Protein AF-A0A2S1EUK6-F1 (afdb_monomer_lite)

pLDDT: mean 88.68, std 7.66, range [44.88, 94.31]

Secondary structure (DSSP, 8-state):
--PPPPPHHHHHHHHHHHHTT--HHHHHHHTT--HHHHHHHHHHHHTT--HHHHHHHHHHHHHTSSPPP-PPPHHHHHHHHHHHHTT--HHHHHHT-

Structure (mmCIF, N/CA/C/O backbone):
data_AF-A0A2S1EUK6-F1
#
_entry.id   AF-A0A2S1EUK6-F1
#
loop_
_atom_site.group_PDB
_atom_site.id
_atom_site.type_symbol
_atom_site.label_atom_id
_atom_site.label_alt_id
_atom_site.label_comp_id
_atom_site.label_asym_id
_atom_site.label_entity_id
_atom_site.label_seq_id
_atom_site.pdbx_PDB_ins_code
_atom_site.Cartn_x
_atom_site.Cartn_y
_atom_site.Cartn_z
_atom_site.occupancy
_atom_site.B_iso_or_equiv
_atom_site.auth_seq_id
_atom_site.auth_comp_id
_atom_site.auth_asym_id
_atom_site.auth_atom_id
_atom_site.pdbx_PDB_model_num
ATOM 1 N N . MET A 1 1 ? 11.371 -15.626 5.413 1.00 44.88 1 MET A N 1
ATOM 2 C CA . MET A 1 1 ? 9.957 -15.280 5.685 1.00 44.88 1 MET A CA 1
ATOM 3 C C . MET A 1 1 ? 9.283 -14.937 4.374 1.00 44.88 1 MET A C 1
ATOM 5 O O . MET A 1 1 ? 9.650 -13.943 3.762 1.00 44.88 1 MET A O 1
ATOM 9 N N . THR A 1 2 ? 8.340 -15.756 3.920 1.00 53.94 2 THR A N 1
ATOM 10 C CA . THR A 1 2 ? 7.563 -15.452 2.714 1.00 53.94 2 THR A CA 1
ATOM 11 C C . THR A 1 2 ? 6.454 -14.485 3.109 1.00 53.94 2 THR A C 1
ATOM 13 O O . THR A 1 2 ? 5.561 -14.841 3.877 1.00 53.94 2 THR A O 1
ATOM 16 N N . TYR A 1 3 ? 6.542 -13.235 2.658 1.00 68.00 3 TYR A N 1
ATOM 17 C CA . TYR A 1 3 ? 5.505 -12.244 2.933 1.00 68.00 3 TYR A CA 1
ATOM 18 C C . TYR A 1 3 ? 4.189 -12.711 2.305 1.00 68.00 3 TYR A C 1
ATOM 20 O O . TYR A 1 3 ? 4.103 -12.883 1.091 1.00 68.00 3 TYR A O 1
ATOM 28 N N . THR A 1 4 ? 3.181 -12.969 3.137 1.00 79.25 4 THR A N 1
ATOM 29 C CA . THR A 1 4 ? 1.875 -13.431 2.664 1.00 79.25 4 THR A CA 1
ATOM 30 C C . THR A 1 4 ? 0.937 -12.235 2.587 1.00 79.25 4 THR A C 1
ATOM 32 O O . THR A 1 4 ? 0.677 -11.580 3.595 1.00 79.25 4 THR A O 1
ATOM 35 N N . HIS A 1 5 ? 0.461 -11.929 1.384 1.00 83.81 5 HIS A N 1
ATOM 36 C CA . HIS A 1 5 ? -0.457 -10.818 1.156 1.00 83.81 5 HIS A CA 1
ATOM 37 C C . HIS A 1 5 ? -1.843 -11.119 1.735 1.00 83.81 5 HIS A C 1
ATOM 39 O O . HIS A 1 5 ? -2.262 -12.278 1.749 1.00 83.81 5 HIS A O 1
ATOM 45 N N . LEU A 1 6 ? -2.553 -10.075 2.182 1.00 87.88 6 LEU A N 1
ATOM 46 C CA . LEU A 1 6 ? -3.969 -10.219 2.507 1.00 87.88 6 LEU A CA 1
ATOM 47 C C . LEU A 1 6 ? -4.747 -10.521 1.231 1.00 87.88 6 LEU A C 1
ATOM 49 O O . LEU A 1 6 ? -4.577 -9.851 0.210 1.00 87.88 6 LEU A O 1
ATOM 53 N N . THR A 1 7 ? -5.619 -11.511 1.312 1.00 90.06 7 THR A N 1
ATOM 54 C CA . THR A 1 7 ? -6.616 -11.779 0.280 1.00 90.06 7 THR A CA 1
ATOM 55 C C . THR A 1 7 ? -7.751 -10.757 0.343 1.00 90.06 7 THR A C 1
ATOM 57 O O . THR A 1 7 ? -7.967 -10.092 1.360 1.00 90.06 7 THR A O 1
ATOM 60 N N . THR A 1 8 ? -8.516 -10.642 -0.743 1.00 89.31 8 THR A N 1
ATOM 61 C CA . THR A 1 8 ? -9.689 -9.760 -0.798 1.00 89.31 8 THR A CA 1
ATOM 62 C C . THR A 1 8 ? -10.709 -10.111 0.287 1.00 89.31 8 THR A C 1
ATOM 64 O O . THR A 1 8 ? -11.198 -9.210 0.957 1.00 89.31 8 THR A O 1
ATOM 67 N N . ASN A 1 9 ? -10.948 -11.402 0.552 1.00 91.19 9 ASN A N 1
ATOM 68 C CA . ASN A 1 9 ? -11.844 -11.839 1.629 1.00 91.19 9 ASN A CA 1
ATOM 69 C C . ASN A 1 9 ? -11.378 -11.346 3.006 1.00 91.19 9 ASN A C 1
ATOM 71 O O . ASN A 1 9 ? -12.188 -10.853 3.788 1.00 91.19 9 ASN A O 1
ATOM 75 N N . GLU A 1 10 ? -10.079 -11.444 3.301 1.00 93.12 10 GLU A N 1
ATOM 76 C CA . GLU A 1 10 ? -9.518 -10.948 4.563 1.00 93.12 10 GLU A CA 1
ATOM 77 C C . GLU A 1 10 ? -9.682 -9.430 4.692 1.00 93.12 10 GLU A C 1
ATOM 79 O O . GLU A 1 10 ? -10.078 -8.947 5.751 1.00 93.12 10 GLU A O 1
ATOM 84 N N . LEU A 1 11 ? -9.453 -8.673 3.613 1.00 92.75 11 LEU A N 1
ATOM 85 C CA . LEU A 1 11 ? -9.683 -7.225 3.596 1.00 92.75 11 LEU A CA 1
ATOM 86 C C . LEU A 1 11 ? -11.156 -6.871 3.829 1.00 92.75 11 LEU A C 1
ATOM 88 O O . LEU A 1 11 ? -11.444 -5.958 4.602 1.00 92.75 11 LEU A O 1
ATOM 92 N N . THR A 1 12 ? -12.090 -7.608 3.227 1.00 92.94 12 THR A N 1
ATOM 93 C CA . THR A 1 12 ? -13.531 -7.422 3.444 1.00 92.94 12 THR A CA 1
ATOM 94 C C . THR A 1 12 ? -13.910 -7.679 4.904 1.00 92.94 12 THR A C 1
ATOM 96 O O . THR A 1 12 ? -14.601 -6.859 5.509 1.00 92.94 12 THR A O 1
ATOM 99 N N . ILE A 1 13 ? -13.404 -8.757 5.517 1.00 94.12 13 ILE A N 1
ATOM 100 C CA . ILE A 1 13 ? -13.630 -9.053 6.943 1.00 94.12 13 ILE A CA 1
ATOM 101 C C . ILE A 1 13 ? -13.102 -7.912 7.821 1.00 94.12 13 ILE A C 1
ATOM 103 O O . ILE A 1 13 ? -13.797 -7.466 8.737 1.00 94.12 13 ILE A O 1
ATOM 107 N N . ILE A 1 14 ? -11.902 -7.404 7.529 1.00 94.06 14 ILE A N 1
ATOM 108 C CA . ILE A 1 14 ? -11.298 -6.280 8.255 1.00 94.06 14 ILE A CA 1
ATOM 109 C C . ILE A 1 14 ? -12.154 -5.013 8.110 1.00 94.06 14 ILE A C 1
ATOM 111 O O . ILE A 1 14 ? -12.416 -4.350 9.113 1.00 94.06 14 ILE A O 1
ATOM 115 N N . ALA A 1 15 ? -12.644 -4.702 6.905 1.00 93.00 15 ALA A N 1
ATOM 116 C CA . ALA A 1 15 ? -13.510 -3.548 6.654 1.00 93.00 15 ALA A CA 1
ATOM 117 C C . ALA A 1 15 ? -14.812 -3.615 7.462 1.00 93.00 15 ALA A C 1
ATOM 119 O O . ALA A 1 15 ? -15.157 -2.669 8.171 1.00 93.00 15 ALA A O 1
ATOM 120 N N . HIS A 1 16 ? -15.518 -4.748 7.408 1.00 94.31 16 HIS A N 1
ATOM 121 C CA . HIS A 1 16 ? -16.747 -4.936 8.181 1.00 94.31 16 HIS A CA 1
ATOM 122 C C . HIS A 1 16 ? -16.485 -4.860 9.689 1.00 94.31 16 HIS A C 1
ATOM 124 O O . HIS A 1 16 ? -17.251 -4.231 10.419 1.00 94.31 16 HIS A O 1
ATOM 130 N N . SER A 1 17 ? -15.377 -5.441 10.154 1.00 93.56 17 SER A N 1
ATOM 131 C CA . SER A 1 17 ? -14.983 -5.409 11.567 1.00 93.56 17 SER A CA 1
ATOM 132 C C . SER A 1 17 ? -14.665 -3.993 12.058 1.00 93.56 17 SER A C 1
ATOM 134 O O . SER A 1 17 ? -14.974 -3.654 13.203 1.00 93.56 17 SER A O 1
ATOM 136 N N . PHE A 1 18 ? -14.092 -3.150 11.194 1.00 93.44 18 PHE A N 1
ATOM 137 C CA . PHE A 1 18 ? -13.833 -1.742 11.487 1.00 93.44 18 PHE A CA 1
ATOM 138 C C . PHE A 1 18 ? -15.134 -0.946 11.658 1.00 93.44 18 PHE A C 1
ATOM 140 O O . PHE A 1 18 ? -15.268 -0.187 12.620 1.00 93.44 18 PHE A O 1
ATOM 147 N N . VAL A 1 19 ? -16.125 -1.171 10.786 1.00 92.06 19 VAL A N 1
ATOM 148 C CA . VAL A 1 19 ? -17.465 -0.562 10.906 1.00 92.06 19 VAL A CA 1
ATOM 149 C C . VAL A 1 19 ? -18.149 -0.994 12.206 1.00 92.06 19 VAL A C 1
ATOM 151 O O . VAL A 1 19 ? -18.736 -0.168 12.899 1.00 92.06 19 VAL A O 1
ATOM 154 N N . GLN A 1 20 ? -17.994 -2.262 12.593 1.00 93.31 20 GLN A N 1
ATOM 155 C CA . GLN A 1 20 ? -18.495 -2.814 13.859 1.00 93.31 20 GLN A CA 1
ATOM 156 C C . GLN A 1 20 ? -17.673 -2.393 15.095 1.00 93.31 20 GLN A C 1
ATOM 158 O O . GLN A 1 20 ? -17.968 -2.835 16.204 1.00 93.31 20 GLN A O 1
ATOM 163 N N . LYS A 1 21 ? -16.638 -1.554 14.930 1.00 92.31 21 LYS A N 1
ATOM 164 C CA . LYS A 1 21 ? -15.749 -1.070 16.005 1.00 92.31 21 LYS A CA 1
ATOM 165 C C . LYS A 1 21 ? -15.058 -2.190 16.798 1.00 92.31 21 LYS A C 1
ATOM 167 O O . LYS A 1 21 ? -14.715 -2.024 17.970 1.00 92.31 21 LYS A O 1
ATOM 172 N N . LEU A 1 22 ? -14.796 -3.329 16.157 1.00 93.50 22 LEU A N 1
ATOM 173 C CA . LEU A 1 22 ? -14.042 -4.423 16.764 1.00 93.50 22 LEU A CA 1
ATOM 174 C C . LEU A 1 22 ? -12.555 -4.070 16.870 1.00 93.50 22 LEU A C 1
ATOM 176 O O . LEU A 1 22 ? -11.974 -3.445 15.982 1.00 93.50 22 LEU A O 1
ATOM 180 N N . LYS A 1 23 ? -11.909 -4.518 17.952 1.00 93.19 23 LYS A N 1
ATOM 181 C CA . LYS A 1 23 ? -10.469 -4.312 18.169 1.00 93.19 23 LYS A CA 1
ATOM 182 C C . LYS A 1 23 ? -9.649 -5.102 17.141 1.00 93.19 23 LYS A C 1
ATOM 184 O O . LYS A 1 23 ? -9.812 -6.318 17.041 1.00 93.19 23 LYS A O 1
ATOM 189 N N . ALA A 1 24 ? -8.705 -4.435 16.472 1.00 91.88 24 ALA A N 1
ATOM 190 C CA . ALA A 1 24 ? -7.851 -5.009 15.422 1.00 91.88 24 ALA A CA 1
ATOM 191 C C . ALA A 1 24 ? -7.143 -6.315 15.830 1.00 91.88 24 ALA A C 1
ATOM 193 O O . ALA A 1 24 ? -7.075 -7.251 15.040 1.00 91.88 24 ALA A O 1
ATOM 194 N N . TYR A 1 25 ? -6.677 -6.416 17.080 1.00 94.19 25 TYR A N 1
ATOM 195 C CA . TYR A 1 25 ? -6.046 -7.632 17.607 1.00 94.19 25 TYR A CA 1
ATOM 196 C C . TYR A 1 25 ? -6.972 -8.863 17.542 1.00 94.19 25 TYR A C 1
ATOM 198 O O . TYR A 1 25 ? -6.524 -9.938 17.150 1.00 94.19 25 TYR A O 1
ATOM 206 N N . ARG A 1 26 ? -8.266 -8.712 17.868 1.00 94.06 26 ARG A N 1
ATOM 207 C CA . ARG A 1 26 ? -9.225 -9.827 17.812 1.00 94.06 26 ARG A CA 1
ATOM 208 C C . ARG A 1 26 ? -9.477 -10.251 16.371 1.00 94.06 26 ARG A C 1
ATOM 210 O O . ARG A 1 26 ? -9.494 -11.439 16.079 1.00 94.06 26 ARG A O 1
ATOM 217 N N . VAL A 1 27 ? -9.606 -9.278 15.470 1.00 94.00 27 VAL A N 1
ATOM 218 C CA . VAL A 1 27 ? -9.776 -9.537 14.034 1.00 94.00 27 VAL A CA 1
ATOM 219 C C . VAL A 1 27 ? -8.564 -10.286 13.486 1.00 94.00 27 VAL A C 1
ATOM 221 O O . VAL A 1 27 ? -8.733 -11.278 12.788 1.00 94.00 27 VAL A O 1
ATOM 224 N N . ALA A 1 28 ? -7.349 -9.881 13.865 1.0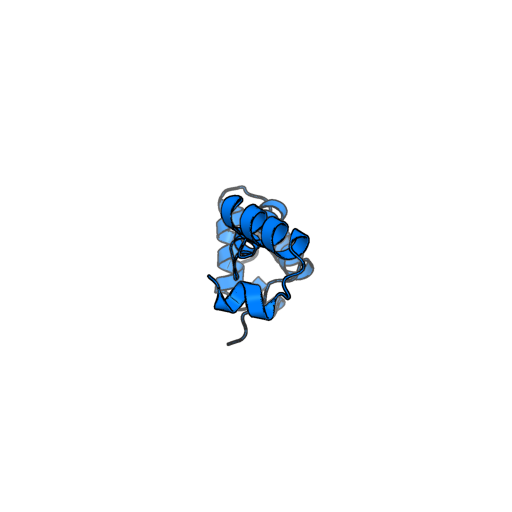0 94.12 28 ALA A N 1
ATOM 225 C CA . ALA A 1 28 ? -6.115 -10.551 13.466 1.00 94.12 28 ALA A CA 1
ATOM 226 C C . ALA A 1 28 ? -6.070 -12.021 13.909 1.00 94.12 28 ALA A C 1
ATOM 228 O O . ALA A 1 28 ? -5.688 -12.882 13.120 1.00 94.12 28 ALA A O 1
ATOM 229 N N . GLN A 1 29 ? -6.525 -12.321 15.131 1.00 93.62 29 GLN A N 1
ATOM 230 C CA . GLN A 1 29 ? -6.664 -13.701 15.604 1.00 93.62 29 GLN A CA 1
ATOM 231 C C . GLN A 1 29 ? -7.694 -14.491 14.786 1.00 93.62 29 GLN A C 1
ATOM 233 O O . GLN A 1 29 ? -7.428 -15.640 14.442 1.00 93.62 29 GLN A O 1
ATOM 238 N N . MET A 1 30 ? -8.829 -13.876 14.429 1.00 91.81 30 MET A N 1
ATOM 239 C CA . MET A 1 30 ? -9.877 -14.517 13.621 1.00 91.81 30 MET A CA 1
ATOM 240 C C . MET A 1 30 ? -9.392 -14.892 12.217 1.00 91.81 30 MET A C 1
ATOM 242 O O . MET A 1 30 ? -9.711 -15.973 11.736 1.00 91.81 30 MET A O 1
ATOM 246 N N . ILE A 1 31 ? -8.608 -14.024 11.571 1.00 92.06 31 ILE A N 1
ATOM 247 C CA . ILE A 1 31 ? -8.058 -14.277 10.226 1.00 92.06 31 ILE A CA 1
ATOM 248 C C . ILE A 1 31 ? -6.690 -14.979 10.252 1.00 92.06 31 ILE A C 1
ATOM 250 O O . ILE A 1 31 ? -6.069 -15.153 9.209 1.00 92.06 31 ILE A O 1
ATOM 254 N N . ASN A 1 32 ? -6.201 -15.364 11.437 1.00 91.69 32 ASN A N 1
ATOM 255 C CA . ASN A 1 32 ? -4.886 -15.979 11.647 1.00 91.69 32 ASN A CA 1
ATOM 256 C C . ASN A 1 32 ? -3.717 -15.165 11.042 1.00 91.69 32 ASN A C 1
ATOM 258 O O . ASN A 1 32 ? -2.792 -15.699 10.430 1.00 91.69 32 ASN A O 1
ATOM 262 N N . ARG A 1 33 ? -3.752 -13.837 11.205 1.00 91.19 33 ARG A N 1
ATOM 263 C CA . ARG A 1 33 ? -2.697 -12.916 10.752 1.00 91.19 33 ARG A CA 1
ATOM 264 C C . ARG A 1 33 ? -2.018 -12.223 11.917 1.00 91.19 33 ARG A C 1
ATOM 266 O O . ARG A 1 33 ? -2.541 -12.139 13.024 1.00 91.19 33 ARG A O 1
ATOM 273 N N . CYS A 1 34 ? -0.836 -11.674 11.650 1.00 91.31 34 CYS A N 1
ATOM 274 C CA . CYS A 1 34 ? -0.161 -10.831 12.624 1.00 91.31 34 CYS A CA 1
ATOM 275 C C . CYS A 1 34 ? -0.957 -9.538 12.857 1.00 91.31 34 CYS A C 1
ATOM 277 O O . CYS A 1 34 ? -1.467 -8.919 11.918 1.00 91.31 34 CYS A O 1
ATOM 279 N N . ALA A 1 35 ? -1.044 -9.122 14.122 1.00 91.88 35 ALA A N 1
ATOM 280 C CA . ALA A 1 35 ? -1.844 -7.969 14.524 1.00 91.88 35 ALA A CA 1
ATOM 281 C C . ALA A 1 35 ? -1.416 -6.683 13.802 1.00 91.88 35 ALA A C 1
ATOM 283 O O . ALA A 1 35 ? -2.270 -5.933 13.339 1.00 91.88 35 ALA A O 1
ATOM 284 N N . GLU A 1 36 ? -0.106 -6.478 13.627 1.00 91.62 36 GLU A N 1
ATOM 285 C CA . GLU A 1 36 ? 0.485 -5.346 12.895 1.00 91.62 36 GLU A CA 1
ATOM 286 C C . GLU A 1 36 ? -0.120 -5.170 11.490 1.00 91.62 36 GLU A C 1
ATOM 288 O O . GLU A 1 36 ? -0.400 -4.054 11.053 1.00 91.62 36 GLU A O 1
ATOM 293 N N . THR A 1 37 ? -0.378 -6.273 10.782 1.00 91.25 37 THR A N 1
ATOM 294 C CA . THR A 1 37 ? -0.949 -6.224 9.430 1.00 91.25 37 THR A CA 1
ATOM 295 C C . THR A 1 37 ? -2.371 -5.668 9.447 1.00 91.25 37 THR A C 1
ATOM 297 O O . THR A 1 37 ? -2.708 -4.835 8.610 1.00 91.25 37 THR A O 1
ATOM 300 N N . VAL A 1 38 ? -3.185 -6.054 10.432 1.00 93.31 38 VAL A N 1
ATOM 301 C CA . VAL A 1 38 ? -4.543 -5.513 10.597 1.00 93.31 38 VAL A CA 1
ATOM 302 C C . VAL A 1 38 ? -4.502 -4.065 11.086 1.00 93.31 38 VAL A C 1
ATOM 304 O O . VAL A 1 38 ? -5.253 -3.233 10.582 1.00 93.31 38 VAL A O 1
ATOM 307 N N . TYR A 1 39 ? -3.586 -3.728 12.000 1.00 94.25 39 TYR A N 1
ATOM 308 C CA . TYR A 1 39 ? -3.394 -2.351 12.468 1.00 94.25 39 TYR A CA 1
ATOM 309 C C . TYR A 1 39 ? -3.034 -1.390 11.337 1.00 94.25 39 TYR A C 1
ATOM 311 O O . TYR A 1 39 ? -3.543 -0.273 11.306 1.00 94.25 39 TYR A O 1
ATOM 319 N N . ARG A 1 40 ? -2.202 -1.816 10.381 1.00 92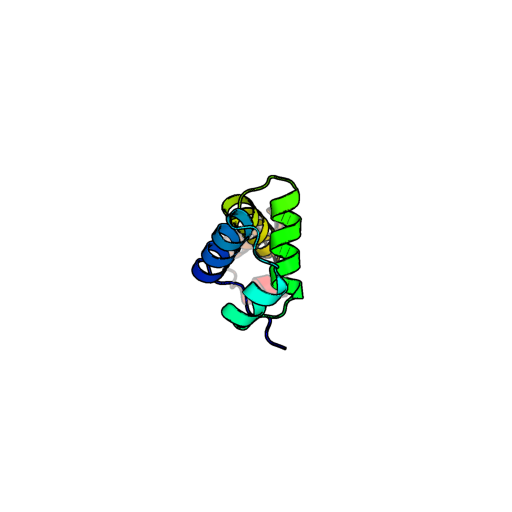.81 40 ARG A N 1
ATOM 320 C CA . ARG A 1 40 ? -1.883 -1.018 9.190 1.00 92.81 40 ARG A CA 1
ATOM 321 C C 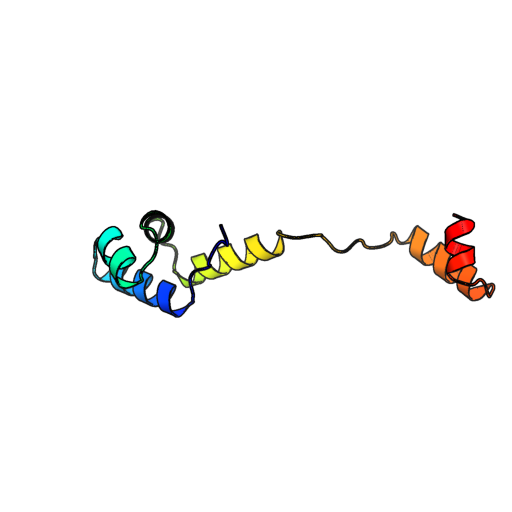. ARG A 1 40 ? -3.121 -0.688 8.361 1.00 92.81 40 ARG A C 1
ATOM 323 O O . ARG A 1 40 ? -3.254 0.449 7.922 1.00 92.81 40 ARG A O 1
ATOM 330 N N . VAL A 1 41 ? -4.017 -1.658 8.166 1.00 93.00 41 VAL A N 1
ATOM 331 C CA . VAL A 1 41 ? -5.277 -1.439 7.437 1.00 93.00 41 VAL A CA 1
ATOM 332 C C . VAL A 1 41 ? -6.207 -0.526 8.237 1.00 93.00 41 VAL A C 1
ATOM 334 O O . VAL A 1 41 ? -6.752 0.417 7.681 1.00 93.00 41 VAL A O 1
ATOM 337 N N . TYR A 1 42 ? -6.338 -0.741 9.549 1.00 94.00 42 TYR A N 1
ATOM 338 C CA . TYR A 1 42 ? -7.143 0.120 10.425 1.00 94.00 42 TYR A CA 1
ATOM 339 C C . TYR A 1 42 ? -6.665 1.571 10.402 1.00 94.00 42 TYR A C 1
ATOM 341 O O . TYR A 1 42 ? -7.473 2.465 10.196 1.00 94.00 42 TYR A O 1
ATOM 349 N N . ARG A 1 43 ? -5.354 1.805 10.521 1.00 93.94 43 ARG A N 1
ATOM 350 C CA . ARG A 1 43 ? -4.781 3.154 10.461 1.00 93.94 43 ARG A CA 1
ATOM 351 C C . ARG A 1 43 ? -5.060 3.839 9.123 1.00 93.94 43 ARG A C 1
ATOM 353 O O . ARG A 1 43 ? -5.229 5.050 9.086 1.00 93.94 43 ARG A O 1
ATOM 360 N N . TYR A 1 44 ? -5.111 3.072 8.034 1.00 92.75 44 TYR A N 1
ATOM 361 C CA . TYR A 1 44 ? -5.505 3.587 6.723 1.00 92.75 44 TYR A CA 1
ATOM 362 C C . TYR A 1 44 ? -7.000 3.912 6.656 1.00 92.75 44 TYR A C 1
ATOM 364 O O . TYR A 1 44 ? -7.381 4.918 6.084 1.00 92.75 44 TYR A O 1
ATOM 372 N N . LEU A 1 45 ? -7.857 3.101 7.273 1.00 92.19 45 LEU A N 1
ATOM 373 C CA . LEU A 1 45 ? -9.291 3.387 7.362 1.00 92.19 45 LEU A CA 1
ATOM 374 C C . LEU A 1 45 ? -9.606 4.600 8.243 1.00 92.19 45 LEU A C 1
ATOM 376 O O . LEU A 1 45 ? -10.560 5.327 7.983 1.00 92.19 45 LEU A O 1
ATOM 380 N N . GLU A 1 46 ? -8.808 4.835 9.284 1.00 92.44 46 GLU A N 1
ATOM 381 C CA . GLU A 1 46 ? -8.947 5.995 10.170 1.00 92.44 46 GLU A CA 1
ATOM 382 C C . GLU A 1 46 ? -8.719 7.328 9.448 1.00 92.44 46 GLU A C 1
ATOM 384 O O . GLU A 1 46 ? -9.249 8.345 9.888 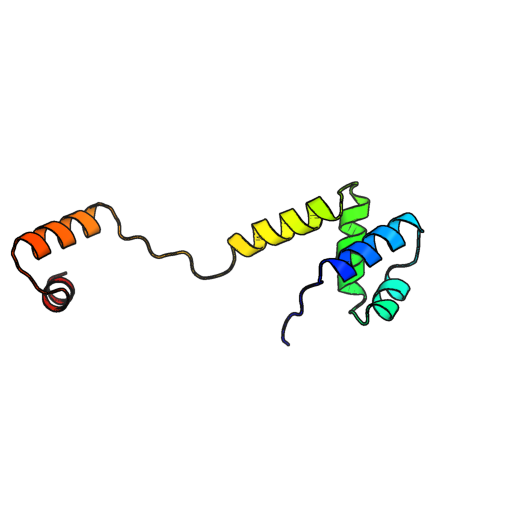1.00 92.44 46 GLU A O 1
ATOM 389 N N . THR A 1 47 ? -8.008 7.341 8.313 1.00 91.12 47 THR A N 1
ATOM 390 C CA . THR A 1 47 ? -7.870 8.548 7.479 1.00 91.12 47 THR A CA 1
ATOM 391 C C . THR A 1 47 ? -9.138 8.874 6.681 1.00 91.12 47 THR A C 1
ATOM 393 O O . THR A 1 47 ? -9.186 9.898 6.003 1.00 91.12 47 THR A O 1
ATOM 396 N N . GLY A 1 48 ? -10.170 8.025 6.758 1.00 89.25 48 GLY A N 1
ATOM 397 C CA . GLY A 1 48 ? -11.408 8.146 5.988 1.00 89.25 48 GLY A CA 1
ATOM 398 C C . GLY A 1 48 ? -11.352 7.473 4.615 1.00 89.25 48 GLY A C 1
ATOM 399 O O . GLY A 1 48 ? -12.318 7.558 3.857 1.00 89.25 48 GLY A O 1
ATOM 400 N N . ALA A 1 49 ? -10.252 6.793 4.284 1.00 89.38 49 ALA A N 1
ATOM 401 C CA . ALA A 1 49 ? -10.123 6.048 3.039 1.00 89.38 49 ALA A CA 1
ATOM 402 C C . ALA A 1 49 ? -10.897 4.716 3.077 1.00 89.38 49 ALA A C 1
ATOM 404 O O . ALA A 1 49 ? -11.107 4.112 4.128 1.00 89.38 49 ALA A O 1
ATOM 405 N N . SER A 1 50 ? -11.315 4.231 1.906 1.00 90.69 50 SER A N 1
ATOM 406 C CA . SER A 1 50 ? -12.008 2.944 1.755 1.00 90.69 50 SER A CA 1
ATOM 407 C C . SER A 1 50 ? -11.021 1.773 1.644 1.00 90.69 50 SER A C 1
ATOM 409 O O . SER A 1 50 ? -9.877 1.949 1.224 1.00 90.69 50 SER A O 1
ATOM 411 N N . ILE A 1 51 ? -11.469 0.540 1.922 1.00 90.81 51 ILE A N 1
ATOM 412 C CA . ILE A 1 51 ? -10.669 -0.670 1.635 1.00 90.81 51 ILE A CA 1
ATOM 413 C C . ILE A 1 51 ? -10.329 -0.792 0.149 1.00 90.81 51 ILE A C 1
ATOM 415 O O . ILE A 1 51 ? -9.247 -1.270 -0.185 1.00 90.81 51 ILE A O 1
ATOM 419 N N . ALA A 1 52 ? -11.225 -0.351 -0.737 1.00 90.25 52 ALA A N 1
ATOM 420 C CA . ALA A 1 52 ? -10.955 -0.352 -2.172 1.00 90.25 52 ALA A CA 1
ATOM 421 C C . ALA A 1 52 ? -9.764 0.560 -2.508 1.00 90.25 52 ALA A C 1
ATOM 423 O O . ALA A 1 52 ? -8.891 0.178 -3.282 1.00 90.25 52 ALA A O 1
ATOM 424 N N . ASP A 1 53 ? -9.688 1.719 -1.850 1.00 91.44 53 ASP A N 1
ATOM 425 C CA . ASP A 1 53 ? -8.581 2.664 -1.994 1.00 91.44 53 ASP A CA 1
ATOM 426 C C . ASP A 1 53 ? -7.270 2.079 -1.440 1.00 91.44 53 ASP A C 1
ATOM 428 O O . ASP A 1 53 ? -6.227 2.159 -2.085 1.00 91.44 53 ASP A O 1
ATOM 432 N N . TYR A 1 54 ? -7.333 1.367 -0.307 1.00 91.38 54 TYR A N 1
ATOM 433 C CA . TYR A 1 54 ? -6.187 0.624 0.231 1.00 91.38 54 TYR A CA 1
ATOM 434 C C . TYR A 1 54 ? -5.663 -0.434 -0.754 1.00 91.38 54 TYR A C 1
ATOM 436 O O . TYR A 1 54 ? -4.450 -0.568 -0.949 1.00 91.38 54 TYR A O 1
ATOM 444 N N . GLN A 1 55 ? -6.568 -1.191 -1.381 1.00 90.12 55 GLN A N 1
ATOM 445 C CA . GLN A 1 55 ? -6.213 -2.209 -2.369 1.00 90.12 55 GLN A CA 1
ATOM 446 C C . GLN A 1 55 ? -5.591 -1.581 -3.622 1.00 90.12 55 GLN A C 1
ATOM 448 O O . GLN A 1 55 ? -4.577 -2.082 -4.112 1.00 90.12 55 GLN A O 1
ATOM 453 N N . ASP A 1 56 ? -6.156 -0.478 -4.108 1.00 90.62 56 ASP A N 1
ATOM 454 C CA . ASP A 1 56 ? -5.640 0.261 -5.258 1.00 90.62 56 ASP A CA 1
ATOM 455 C C . ASP A 1 56 ? -4.246 0.847 -4.979 1.00 90.62 56 ASP A C 1
ATOM 457 O O . ASP A 1 56 ? -3.308 0.639 -5.752 1.00 90.62 56 ASP A O 1
ATOM 461 N N . HIS A 1 57 ? -4.066 1.477 -3.815 1.00 89.94 57 HIS A N 1
ATOM 462 C CA . HIS A 1 57 ? -2.772 1.977 -3.353 1.00 89.94 57 HIS A CA 1
ATOM 463 C C . HIS A 1 57 ? -1.722 0.856 -3.288 1.00 89.94 57 HIS A C 1
ATOM 465 O O . HIS A 1 57 ? -0.595 1.008 -3.768 1.00 89.94 57 HIS A O 1
ATOM 471 N N . TYR A 1 58 ? -2.088 -0.310 -2.745 1.00 88.62 58 TYR A N 1
ATOM 472 C CA . TYR A 1 58 ? -1.206 -1.474 -2.731 1.00 88.62 58 TYR A CA 1
ATOM 473 C C . TYR A 1 58 ? -0.851 -1.949 -4.152 1.00 88.62 58 TYR A C 1
ATOM 475 O O . TYR A 1 58 ? 0.320 -2.229 -4.427 1.00 88.62 58 TYR A O 1
ATOM 483 N N . MET A 1 59 ? -1.825 -2.017 -5.067 1.00 88.44 59 MET A N 1
ATOM 484 C CA . MET A 1 59 ? -1.583 -2.412 -6.456 1.00 88.44 59 MET A CA 1
ATOM 485 C C . MET A 1 59 ? -0.657 -1.435 -7.182 1.00 88.44 59 MET A C 1
ATOM 487 O O . MET A 1 59 ? 0.274 -1.886 -7.851 1.00 88.44 59 MET A O 1
ATOM 491 N N . ARG A 1 60 ? -0.839 -0.123 -7.003 1.00 89.75 60 ARG A N 1
ATOM 492 C CA . ARG A 1 60 ? 0.065 0.905 -7.541 1.00 89.75 60 ARG A CA 1
ATOM 493 C C . ARG A 1 60 ? 1.491 0.732 -7.028 1.00 89.75 60 ARG A C 1
ATOM 495 O O . ARG A 1 60 ? 2.419 0.637 -7.827 1.00 89.75 60 ARG A O 1
ATOM 502 N N . ASN A 1 61 ? 1.679 0.568 -5.720 1.00 88.38 61 ASN A N 1
ATOM 503 C CA . ASN A 1 61 ? 3.015 0.336 -5.165 1.00 88.38 61 ASN A CA 1
ATOM 504 C C . ASN A 1 61 ? 3.651 -0.951 -5.697 1.00 88.38 61 ASN A C 1
ATOM 506 O O . ASN A 1 61 ? 4.849 -0.978 -5.976 1.00 88.38 61 ASN A O 1
ATOM 510 N N . LYS A 1 62 ? 2.853 -2.004 -5.898 1.00 84.94 62 LYS A N 1
ATOM 511 C CA . LYS A 1 62 ? 3.331 -3.264 -6.472 1.00 84.94 62 LYS A CA 1
ATOM 512 C C . LYS A 1 62 ? 3.814 -3.107 -7.916 1.00 84.94 62 LYS A C 1
ATOM 514 O O . LYS A 1 62 ? 4.768 -3.783 -8.288 1.00 84.94 62 LYS A O 1
ATOM 519 N N . GLN A 1 63 ? 3.224 -2.208 -8.708 1.00 85.06 63 GLN A N 1
ATOM 520 C CA . GLN A 1 63 ? 3.701 -1.900 -10.067 1.00 85.06 63 GLN A CA 1
ATOM 521 C C . GLN A 1 63 ? 5.097 -1.259 -10.072 1.00 85.06 63 GLN A C 1
ATOM 523 O O . GLN A 1 63 ? 5.825 -1.374 -11.056 1.00 85.06 63 GLN A O 1
ATOM 528 N N . HIS A 1 64 ? 5.492 -0.601 -8.979 1.00 84.50 64 HIS A N 1
ATOM 529 C CA . HIS A 1 64 ? 6.836 -0.044 -8.822 1.00 84.50 64 HIS A CA 1
ATOM 530 C C . HIS A 1 64 ? 7.867 -1.074 -8.347 1.00 84.50 64 HIS A C 1
ATOM 532 O O . HIS A 1 64 ? 9.068 -0.802 -8.387 1.00 84.50 64 HIS A O 1
ATOM 538 N N . CYS A 1 65 ? 7.421 -2.247 -7.895 1.00 82.19 65 CYS A N 1
ATOM 539 C CA . CYS A 1 65 ? 8.301 -3.330 -7.490 1.00 82.19 65 CYS A CA 1
ATOM 540 C C . CYS A 1 65 ? 8.787 -4.143 -8.698 1.00 82.19 65 CYS A C 1
ATOM 542 O O . CYS A 1 65 ? 8.105 -4.283 -9.710 1.00 82.19 65 CYS A O 1
ATOM 544 N N . GLY A 1 66 ? 9.956 -4.762 -8.545 1.00 83.88 66 GLY A N 1
ATOM 545 C CA . GLY A 1 66 ? 10.545 -5.623 -9.566 1.00 83.88 66 GLY A CA 1
ATOM 546 C C . GLY A 1 66 ? 11.419 -4.874 -10.570 1.00 83.88 66 GLY A C 1
ATOM 547 O O . GLY A 1 66 ? 11.605 -3.657 -10.517 1.00 83.88 66 GLY A O 1
ATOM 548 N N . ARG A 1 67 ? 12.023 -5.639 -11.480 1.00 85.19 67 ARG A N 1
ATOM 549 C CA . ARG A 1 67 ? 12.920 -5.093 -12.496 1.00 85.19 67 ARG A CA 1
ATOM 550 C C . ARG A 1 67 ? 12.095 -4.379 -13.563 1.00 85.19 67 ARG A C 1
ATOM 552 O O . ARG A 1 67 ? 11.279 -5.002 -14.240 1.00 85.19 67 ARG A O 1
ATOM 559 N N . LYS A 1 68 ? 12.339 -3.080 -13.743 1.00 82.88 68 LYS A N 1
ATOM 560 C CA . LYS A 1 68 ? 11.782 -2.329 -14.874 1.00 82.88 68 LYS A CA 1
ATOM 561 C C . LYS A 1 68 ? 12.270 -2.956 -16.179 1.00 82.88 68 LYS A C 1
ATOM 563 O O . LYS A 1 68 ? 13.423 -3.384 -16.262 1.00 82.88 68 LYS A O 1
ATOM 568 N N . ARG A 1 69 ? 11.403 -3.013 -17.195 1.00 79.75 69 ARG A N 1
ATOM 569 C CA . ARG A 1 69 ? 11.809 -3.479 -18.526 1.00 79.75 69 ARG A CA 1
ATOM 570 C C . ARG A 1 69 ? 12.964 -2.606 -19.009 1.00 79.75 69 ARG A C 1
ATOM 572 O O . ARG A 1 69 ? 12.831 -1.387 -19.060 1.00 79.75 69 ARG A O 1
ATOM 579 N N . THR A 1 70 ? 14.086 -3.233 -19.343 1.00 80.06 70 THR A N 1
ATOM 580 C CA . THR A 1 70 ? 15.177 -2.557 -20.042 1.00 80.06 70 THR A CA 1
ATOM 581 C C . THR A 1 70 ? 14.683 -2.287 -21.459 1.00 80.06 70 THR A C 1
ATOM 583 O O . THR A 1 70 ? 14.527 -3.216 -22.24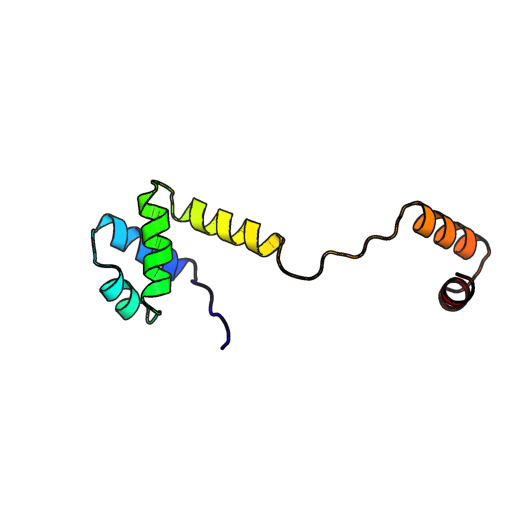6 1.00 80.06 70 THR A O 1
ATOM 586 N N . GLN A 1 71 ? 14.335 -1.035 -21.745 1.00 81.44 71 GLN A N 1
ATOM 587 C CA . GLN A 1 71 ? 14.008 -0.594 -23.096 1.00 81.44 71 GLN A CA 1
ATOM 588 C C . GLN A 1 71 ? 15.297 -0.124 -23.760 1.00 81.44 71 GLN A C 1
ATOM 590 O O . GLN A 1 71 ? 16.066 0.613 -23.144 1.00 81.44 71 GLN A O 1
ATOM 595 N N . LEU A 1 72 ? 15.530 -0.575 -24.990 1.00 84.75 72 LEU A N 1
ATOM 596 C CA . LEU A 1 72 ? 16.617 -0.055 -25.806 1.00 84.75 72 LEU A CA 1
ATOM 597 C C . LEU A 1 72 ? 16.277 1.381 -26.214 1.00 84.75 72 LEU A C 1
ATOM 599 O O . LEU A 1 72 ? 15.132 1.681 -26.562 1.00 84.75 72 LEU A O 1
ATOM 603 N N . SER A 1 73 ? 17.271 2.261 -26.161 1.00 88.31 73 SER A N 1
ATOM 604 C CA . SER A 1 73 ? 17.166 3.629 -26.658 1.00 88.31 73 SER A CA 1
ATOM 605 C C . SER A 1 73 ? 16.867 3.632 -28.158 1.00 88.31 73 SER A C 1
ATOM 607 O O . SER A 1 73 ? 17.236 2.703 -28.880 1.00 88.31 73 SER A O 1
ATOM 609 N N . LEU A 1 74 ? 16.247 4.707 -28.653 1.00 89.12 74 LEU A N 1
ATOM 610 C CA . LEU A 1 74 ? 15.939 4.861 -30.077 1.00 89.12 74 LEU A CA 1
ATOM 611 C C . LEU A 1 74 ? 17.191 4.684 -30.951 1.00 89.12 74 LEU A C 1
ATOM 613 O O . LEU A 1 74 ? 17.117 4.016 -31.974 1.00 89.12 74 LEU A O 1
ATOM 617 N N . ALA A 1 75 ? 18.343 5.195 -30.504 1.00 88.00 75 ALA A N 1
ATOM 618 C CA . ALA A 1 75 ? 19.619 5.050 -31.206 1.00 88.00 75 ALA A CA 1
ATOM 619 C C . ALA A 1 75 ? 20.098 3.586 -31.293 1.00 88.00 75 ALA A C 1
ATOM 621 O O . ALA A 1 75 ? 20.624 3.153 -32.317 1.00 88.00 75 ALA A O 1
ATOM 622 N N . GLU A 1 76 ? 19.890 2.806 -30.230 1.00 88.94 76 GLU A N 1
ATOM 623 C CA . GLU A 1 76 ? 20.235 1.381 -30.215 1.00 88.94 76 GLU A CA 1
ATOM 624 C C . GLU A 1 76 ? 19.297 0.593 -31.131 1.00 88.94 76 GLU A C 1
ATOM 626 O O . GLU A 1 76 ? 19.743 -0.284 -31.866 1.00 88.94 76 GLU A O 1
ATOM 631 N N . LEU A 1 77 ? 18.007 0.943 -31.144 1.00 91.06 77 LEU A N 1
ATOM 632 C CA . LEU A 1 77 ? 17.031 0.345 -32.051 1.00 91.06 77 LEU A CA 1
ATOM 633 C C . LEU A 1 77 ? 17.355 0.654 -33.514 1.00 91.06 77 LEU A C 1
ATOM 635 O O . LEU A 1 77 ? 17.279 -0.246 -34.348 1.00 91.06 77 LEU A O 1
ATOM 639 N N . THR A 1 78 ? 17.732 1.891 -33.847 1.00 92.06 78 THR A N 1
ATOM 640 C CA . THR A 1 78 ? 18.124 2.243 -35.220 1.00 92.06 78 THR A CA 1
ATOM 641 C C . THR A 1 78 ? 19.400 1.525 -35.640 1.00 92.06 78 THR A C 1
ATOM 643 O O . THR A 1 78 ? 19.447 1.004 -36.748 1.00 92.06 78 THR A O 1
ATOM 646 N N . TYR A 1 79 ? 20.395 1.425 -34.751 1.00 90.88 79 TYR A N 1
ATOM 647 C CA . TYR A 1 79 ? 21.630 0.681 -35.012 1.00 90.88 79 TYR A CA 1
ATOM 648 C C . TYR A 1 79 ? 21.353 -0.804 -35.277 1.00 90.88 79 TYR A C 1
ATOM 650 O O . TYR A 1 79 ? 21.826 -1.355 -36.265 1.00 90.88 79 TYR A O 1
ATOM 658 N N . ILE A 1 80 ? 20.538 -1.448 -34.435 1.00 90.56 80 ILE A N 1
ATOM 659 C CA . ILE A 1 80 ? 20.186 -2.863 -34.609 1.00 90.56 80 ILE A CA 1
ATOM 660 C C . ILE A 1 80 ? 19.434 -3.074 -35.927 1.00 90.56 80 ILE A C 1
ATOM 662 O O . ILE A 1 80 ? 19.776 -3.984 -36.674 1.00 90.56 80 ILE A O 1
ATOM 666 N N . ASN A 1 81 ? 18.448 -2.228 -36.244 1.00 92.19 81 ASN A N 1
ATOM 667 C CA . ASN A 1 81 ? 17.686 -2.354 -37.489 1.00 92.19 81 ASN A CA 1
ATOM 668 C C . ASN A 1 81 ? 18.554 -2.125 -38.738 1.00 92.19 81 ASN A C 1
ATOM 670 O O . ASN A 1 81 ? 18.416 -2.870 -39.705 1.00 92.19 81 ASN A O 1
ATOM 674 N N . ASP A 1 82 ? 19.469 -1.151 -38.710 1.00 93.25 82 ASP A N 1
ATOM 675 C CA . ASP A 1 82 ? 20.436 -0.906 -39.789 1.00 93.25 82 ASP A CA 1
ATOM 676 C C . ASP A 1 82 ? 21.339 -2.127 -40.028 1.00 93.25 82 ASP A C 1
ATOM 678 O O . ASP A 1 82 ? 21.508 -2.579 -41.162 1.00 93.25 82 ASP A O 1
ATOM 682 N N . LYS A 1 83 ? 21.864 -2.729 -38.955 1.00 92.06 83 LYS A N 1
ATOM 683 C CA . LYS A 1 83 ? 22.743 -3.901 -39.055 1.00 92.06 83 LYS A CA 1
ATOM 684 C C . LYS A 1 83 ? 22.002 -5.164 -39.487 1.00 92.06 83 LYS A C 1
ATOM 686 O O . LYS A 1 83 ? 22.526 -5.924 -40.299 1.00 92.06 83 LYS A O 1
ATOM 691 N N . ILE A 1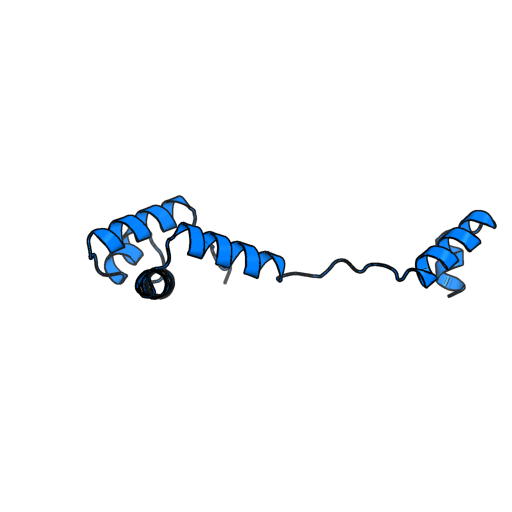 84 ? 20.764 -5.358 -39.030 1.00 92.94 84 ILE A N 1
ATOM 692 C CA . ILE A 1 84 ? 19.896 -6.438 -39.523 1.00 92.94 84 ILE A CA 1
ATOM 693 C C . ILE A 1 84 ? 19.607 -6.254 -41.019 1.00 92.94 84 ILE A C 1
ATOM 695 O O . ILE A 1 84 ? 19.687 -7.222 -41.772 1.00 92.94 84 ILE A O 1
ATOM 699 N N . ALA A 1 85 ? 19.328 -5.027 -41.475 1.00 92.00 85 ALA A N 1
ATOM 700 C CA . ALA A 1 85 ? 19.112 -4.736 -42.895 1.00 92.00 85 ALA A CA 1
ATOM 701 C C . ALA A 1 85 ? 20.366 -4.994 -43.751 1.00 92.00 85 ALA A C 1
ATOM 703 O O . ALA A 1 85 ? 20.252 -5.389 -44.909 1.00 92.00 85 ALA A O 1
ATOM 704 N N . GLN A 1 86 ? 21.561 -4.842 -43.171 1.00 91.56 86 GLN A N 1
ATOM 705 C CA . GLN A 1 86 ? 22.843 -5.222 -43.779 1.00 91.56 86 GLN A CA 1
ATOM 706 C C . GLN A 1 86 ? 23.109 -6.742 -43.747 1.00 91.56 86 GLN A C 1
ATOM 708 O O . GLN A 1 86 ? 24.156 -7.186 -44.214 1.00 91.56 86 GLN A O 1
ATOM 713 N N . GLY A 1 87 ? 22.186 -7.547 -43.208 1.00 92.50 87 GLY A N 1
ATOM 714 C CA . GLY A 1 87 ? 22.275 -9.008 -43.155 1.00 92.50 87 GLY A CA 1
ATOM 715 C C . GLY A 1 87 ? 23.087 -9.558 -41.981 1.00 92.50 87 GLY A C 1
ATOM 716 O O . GLY A 1 87 ? 23.473 -10.725 -42.006 1.00 92.50 87 GLY A O 1
ATOM 717 N N . TRP A 1 88 ? 23.381 -8.743 -40.965 1.00 92.06 88 TRP A N 1
ATOM 718 C CA . TRP A 1 88 ? 24.201 -9.166 -39.831 1.00 92.06 88 TRP A CA 1
ATOM 719 C C . TRP A 1 88 ? 23.386 -10.009 -38.852 1.00 92.06 88 TRP A C 1
ATOM 721 O O . TRP A 1 88 ? 22.223 -9.713 -38.564 1.00 92.06 88 TRP A O 1
ATOM 731 N N . THR A 1 89 ? 24.014 -11.044 -38.297 1.00 90.81 89 THR A N 1
ATOM 732 C CA . THR A 1 89 ? 23.399 -11.879 -37.265 1.00 90.81 89 THR A CA 1
ATOM 733 C C . THR A 1 89 ? 23.447 -11.194 -35.892 1.00 90.81 89 THR A C 1
ATOM 735 O O . THR A 1 89 ? 24.348 -10.392 -35.624 1.00 90.81 89 THR A O 1
ATOM 738 N N . PRO A 1 90 ? 22.497 -11.492 -34.984 1.00 88.38 90 PRO A N 1
ATOM 739 C CA . PRO A 1 90 ? 22.425 -10.852 -33.668 1.00 88.38 90 PRO A CA 1
ATOM 740 C C . PRO A 1 90 ? 23.699 -11.002 -32.824 1.00 88.38 90 PRO A C 1
ATOM 742 O O . PRO A 1 90 ? 24.066 -10.078 -32.101 1.00 88.38 90 PRO A O 1
ATOM 745 N N . ASP A 1 91 ? 24.388 -12.141 -32.931 1.00 88.38 91 ASP A N 1
ATOM 746 C CA . ASP A 1 91 ? 25.695 -12.381 -32.311 1.00 88.38 91 ASP A CA 1
ATOM 747 C C . ASP A 1 91 ? 26.749 -11.380 -32.804 1.00 88.38 91 ASP A C 1
ATOM 749 O O . ASP A 1 91 ? 27.437 -10.756 -31.999 1.00 88.38 91 ASP A O 1
ATOM 753 N N . THR A 1 92 ? 26.823 -11.154 -34.113 1.00 87.25 92 THR A N 1
ATOM 754 C CA . THR A 1 92 ? 27.778 -10.231 -34.732 1.00 87.25 92 THR A CA 1
ATOM 755 C C . THR A 1 92 ? 27.478 -8.782 -34.340 1.00 87.25 92 THR A C 1
ATOM 757 O O . THR A 1 92 ? 28.395 -8.012 -34.063 1.00 87.25 92 THR A O 1
ATOM 760 N N . ILE A 1 93 ? 26.197 -8.415 -34.231 1.00 89.38 93 ILE A N 1
ATOM 761 C CA . ILE A 1 93 ? 25.761 -7.090 -33.756 1.00 89.38 93 ILE A CA 1
ATOM 762 C C . ILE A 1 93 ? 26.172 -6.859 -32.294 1.00 89.38 93 ILE A C 1
ATOM 764 O O . ILE A 1 93 ? 26.535 -5.744 -31.929 1.00 89.38 93 ILE A O 1
ATOM 768 N N . TYR A 1 94 ? 26.139 -7.900 -31.458 1.00 85.62 94 TYR A N 1
ATOM 769 C CA . TYR A 1 94 ? 26.575 -7.809 -30.064 1.00 85.62 94 TYR A CA 1
ATOM 770 C C . TYR A 1 94 ? 28.091 -7.606 -29.940 1.00 85.62 94 TYR A C 1
ATOM 772 O O . TYR A 1 94 ? 28.525 -6.809 -29.115 1.00 85.62 94 TYR A O 1
ATOM 780 N N . TRP A 1 95 ? 28.892 -8.287 -30.767 1.00 79.62 95 TRP A N 1
ATOM 781 C CA . TRP A 1 95 ? 30.356 -8.157 -30.759 1.00 79.62 95 TRP A CA 1
ATOM 782 C C . TRP A 1 95 ? 30.877 -6.849 -31.369 1.00 79.62 95 TRP A C 1
ATOM 784 O O . TRP A 1 95 ? 31.986 -6.433 -31.050 1.00 79.62 95 TRP A O 1
ATOM 794 N N . ALA A 1 96 ? 30.107 -6.220 -32.258 1.00 76.69 96 ALA A N 1
ATOM 795 C CA . ALA A 1 96 ? 30.500 -5.003 -32.973 1.00 76.69 96 ALA A CA 1
ATOM 796 C C . ALA A 1 96 ? 30.113 -3.691 -32.265 1.00 76.69 96 ALA A C 1
ATOM 798 O O . ALA A 1 96 ? 30.365 -2.610 -32.806 1.00 76.69 96 ALA A O 1
ATOM 799 N N . ARG A 1 97 ? 29.459 -3.789 -31.107 1.00 65.88 97 ARG A N 1
ATOM 800 C CA . ARG A 1 97 ? 29.048 -2.668 -30.262 1.00 65.88 97 ARG A CA 1
ATOM 801 C C . ARG A 1 97 ? 30.098 -2.367 -29.197 1.00 65.88 97 ARG A C 1
ATOM 803 O O . ARG A 1 97 ? 30.280 -1.161 -28.921 1.00 65.88 97 ARG A O 1
#

Organism: Limosilactobacillus reuteri (NCBI:txid1598)

Sequence (97 aa):
MTYTHLTTNELTIIAHSFVQKLKAYRVAQMINRCAETVYRVYRYLETGASIADYQDHYMRNKQHCGRKRTQLSLAELTYINDKIAQGWTPDTIYWAR

Radius of gyration: 24.34 Å; chains: 1; bounding box: 49×24×62 Å

Foldseek 3Di:
DPDDDDDPVLLVLLQVCVVVVHDLVVSCVVVVHDSVVSVVSSVVVVVVDDSVVVVVVVVVVVVVDDDDDPDDDPVLVVQVVVCVVVVDDPVRSVVVD